Protein AF-M6H8S6-F1 (afdb_monomer_lite)

Radius of gyration: 15.25 Å; chains: 1; bounding box: 24×28×51 Å

Organism: NCBI:txid1001601

Foldseek 3Di:
DAWPQLVLLQCCCCPVVVQVDLVSLCVVLVHDSVQSVCRSVRNDHDPSNVVSCVVVVRDTDDDDPDVPPPPPDDDDDDD

Secondary structure (DSSP, 8-state):
-EES-HHHHHHIIIIIS--S-HHHHHHHTT--HHHHHHHHTTS---HHHHHHHHHTT----EEP--S-TT-SS------

Structure (mmCIF, N/CA/C/O backbone):
data_AF-M6H8S6-F1
#
_entry.id   AF-M6H8S6-F1
#
loop_
_atom_site.group_PDB
_atom_site.id
_atom_site.type_symbol
_atom_site.label_atom_id
_atom_site.label_alt_id
_atom_site.label_comp_id
_atom_site.label_asym_id
_atom_site.label_entity_id
_atom_site.label_seq_id
_atom_site.pdbx_PDB_ins_code
_atom_site.Cartn_x
_atom_site.Cartn_y
_atom_site.Cartn_z
_atom_site.occupancy
_atom_site.B_iso_or_equiv
_atom_site.auth_seq_id
_atom_site.auth_comp_id
_atom_site.auth_asym_id
_atom_site.auth_atom_id
_atom_site.pdbx_PDB_model_num
ATOM 1 N N . MET A 1 1 ? 12.814 -2.467 -10.042 1.00 69.00 1 MET A N 1
ATOM 2 C CA . MET A 1 1 ? 11.894 -3.485 -9.487 1.00 69.00 1 MET A CA 1
ATOM 3 C C . MET A 1 1 ? 10.533 -2.832 -9.343 1.00 69.00 1 MET A C 1
ATOM 5 O O . MET A 1 1 ? 10.498 -1.678 -8.939 1.00 69.00 1 MET A O 1
ATOM 9 N N . ILE A 1 2 ? 9.457 -3.513 -9.726 1.00 76.56 2 ILE A N 1
ATOM 10 C CA . ILE A 1 2 ? 8.072 -3.021 -9.594 1.00 76.56 2 ILE A CA 1
ATOM 11 C C . ILE A 1 2 ? 7.303 -3.944 -8.651 1.00 76.56 2 ILE A C 1
ATOM 13 O O . ILE A 1 2 ? 7.684 -5.109 -8.518 1.00 76.56 2 ILE A O 1
ATOM 17 N N . ILE A 1 3 ? 6.255 -3.450 -7.993 1.00 81.31 3 ILE A N 1
ATOM 18 C CA . ILE A 1 3 ? 5.373 -4.315 -7.202 1.00 81.31 3 ILE A CA 1
ATOM 19 C C . ILE A 1 3 ? 4.455 -5.058 -8.172 1.00 81.31 3 ILE A C 1
ATOM 21 O O . ILE A 1 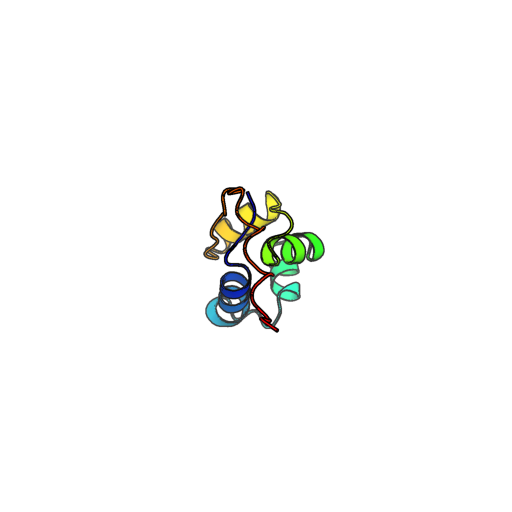3 ? 3.786 -4.432 -8.986 1.00 81.31 3 ILE A O 1
ATOM 25 N N . ILE A 1 4 ? 4.469 -6.389 -8.128 1.00 82.75 4 ILE A N 1
ATOM 26 C CA . ILE A 1 4 ? 3.713 -7.227 -9.078 1.00 82.75 4 ILE A CA 1
ATOM 27 C C . ILE A 1 4 ? 2.412 -7.780 -8.498 1.00 82.75 4 ILE A C 1
ATOM 29 O O . ILE A 1 4 ? 1.542 -8.191 -9.254 1.00 82.75 4 ILE A O 1
ATOM 33 N N . ASN A 1 5 ? 2.266 -7.778 -7.174 1.00 84.25 5 ASN A N 1
ATOM 34 C CA . ASN A 1 5 ? 1.069 -8.237 -6.470 1.00 84.25 5 ASN A CA 1
ATOM 35 C C . ASN A 1 5 ? 0.252 -7.049 -5.935 1.00 84.25 5 ASN A C 1
ATOM 37 O O . ASN A 1 5 ? -0.202 -7.033 -4.793 1.00 84.25 5 ASN A O 1
ATOM 41 N N . GLY A 1 6 ? 0.114 -6.021 -6.769 1.00 83.94 6 GLY A N 1
ATOM 42 C CA . GLY A 1 6 ? -0.579 -4.782 -6.443 1.00 83.94 6 GLY A CA 1
ATOM 43 C C . GLY A 1 6 ? -1.969 -4.962 -5.856 1.00 83.94 6 GLY A C 1
ATOM 44 O O . GLY A 1 6 ? -2.295 -4.347 -4.847 1.00 83.94 6 GLY A O 1
ATOM 45 N N . ASP A 1 7 ? -2.778 -5.821 -6.470 1.00 86.19 7 ASP A N 1
ATOM 46 C CA . ASP A 1 7 ? -4.150 -6.056 -6.024 1.00 86.19 7 ASP A CA 1
ATOM 47 C C . ASP A 1 7 ? -4.206 -6.831 -4.699 1.00 86.19 7 ASP A C 1
ATOM 49 O O . ASP A 1 7 ? -4.954 -6.437 -3.812 1.00 86.19 7 ASP A O 1
ATOM 53 N N . GLU A 1 8 ? -3.317 -7.808 -4.475 1.00 87.12 8 GLU A N 1
ATOM 54 C CA . GLU A 1 8 ? -3.188 -8.472 -3.163 1.00 87.12 8 GLU A CA 1
ATOM 55 C C . GLU A 1 8 ? -2.827 -7.472 -2.053 1.00 87.12 8 GLU A C 1
ATOM 57 O O . GLU A 1 8 ? -3.342 -7.555 -0.939 1.00 87.12 8 GLU A O 1
ATOM 62 N N . CYS A 1 9 ? -1.963 -6.495 -2.353 1.00 86.00 9 CYS A N 1
ATOM 63 C CA . CYS A 1 9 ? -1.626 -5.435 -1.403 1.00 86.00 9 CYS A CA 1
ATOM 64 C C . CYS A 1 9 ? -2.852 -4.561 -1.086 1.00 86.00 9 CYS A C 1
ATOM 66 O O . CYS A 1 9 ? -3.056 -4.199 0.073 1.00 86.00 9 CYS A O 1
ATOM 68 N N . LYS A 1 10 ? -3.676 -4.228 -2.092 1.00 86.69 10 LYS A N 1
ATOM 69 C CA . LYS A 1 10 ? -4.919 -3.461 -1.889 1.00 86.69 10 LYS A CA 1
ATOM 70 C C . LYS A 1 10 ? -5.894 -4.228 -1.003 1.00 86.69 10 LYS A C 1
ATOM 72 O O . LYS A 1 10 ? -6.409 -3.653 -0.047 1.00 86.69 10 LYS A O 1
ATOM 77 N N . ASP A 1 11 ? -6.090 -5.512 -1.277 1.00 87.69 11 ASP A N 1
ATOM 78 C CA . ASP A 1 11 ? -6.981 -6.369 -0.498 1.00 87.69 11 ASP A CA 1
ATOM 79 C C . ASP A 1 11 ? -6.489 -6.522 0.939 1.00 87.69 11 ASP A C 1
ATOM 81 O O . ASP A 1 11 ? -7.272 -6.381 1.874 1.00 87.69 11 ASP A O 1
ATOM 85 N N . PHE A 1 12 ? -5.186 -6.708 1.151 1.00 87.00 12 PHE A N 1
ATOM 86 C CA . PHE A 1 12 ? -4.618 -6.781 2.495 1.00 87.00 12 PHE A CA 1
ATOM 87 C C . PHE A 1 12 ? -4.835 -5.482 3.287 1.00 87.00 12 PHE A C 1
ATOM 89 O O . PHE A 1 12 ? -5.201 -5.518 4.462 1.00 87.00 12 PHE A O 1
ATOM 96 N N . ILE A 1 13 ? -4.655 -4.321 2.652 1.00 86.69 13 ILE A N 1
ATOM 97 C CA . ILE A 1 13 ? -4.901 -3.022 3.294 1.00 86.69 13 ILE A CA 1
ATOM 98 C C . ILE A 1 13 ? -6.394 -2.857 3.628 1.00 86.69 13 ILE A C 1
ATOM 100 O O . ILE A 1 13 ? -6.748 -2.454 4.739 1.00 86.69 13 ILE A O 1
ATOM 104 N N . CYS A 1 14 ? -7.281 -3.200 2.696 1.00 85.75 14 CYS A N 1
ATOM 105 C CA . CYS A 1 14 ? -8.720 -3.045 2.887 1.00 85.75 14 CYS A CA 1
ATOM 106 C C . CYS A 1 14 ? -9.298 -4.025 3.918 1.00 85.75 14 CYS A C 1
ATOM 108 O O . CYS A 1 14 ? -10.119 -3.633 4.749 1.00 85.75 14 CYS A O 1
ATOM 110 N N . ILE A 1 15 ? -8.862 -5.284 3.876 1.00 86.00 15 ILE A N 1
ATOM 111 C CA . ILE A 1 15 ? -9.406 -6.385 4.675 1.00 86.00 15 ILE A CA 1
ATOM 112 C C . ILE A 1 15 ? -8.646 -6.505 5.998 1.00 86.00 15 ILE A C 1
ATOM 114 O O . ILE A 1 15 ? -9.239 -6.345 7.065 1.00 86.00 15 ILE A O 1
ATOM 118 N N . THR A 1 16 ? -7.333 -6.751 5.946 1.00 83.56 16 THR A N 1
ATOM 119 C CA . THR A 1 16 ? -6.517 -7.058 7.132 1.00 83.56 16 THR A CA 1
ATOM 120 C C . THR A 1 16 ? -6.281 -5.824 7.992 1.00 83.56 16 THR A C 1
ATOM 122 O O . THR A 1 16 ? -6.502 -5.866 9.200 1.00 83.56 16 THR A O 1
ATOM 125 N N . LEU A 1 17 ? -5.893 -4.701 7.379 1.00 84.12 17 LEU A N 1
ATOM 126 C CA . LEU A 1 17 ? -5.701 -3.443 8.113 1.00 84.12 17 LEU A CA 1
ATOM 127 C C . LEU A 1 17 ? -7.029 -2.714 8.391 1.00 84.12 17 LEU A C 1
ATOM 129 O O . LEU A 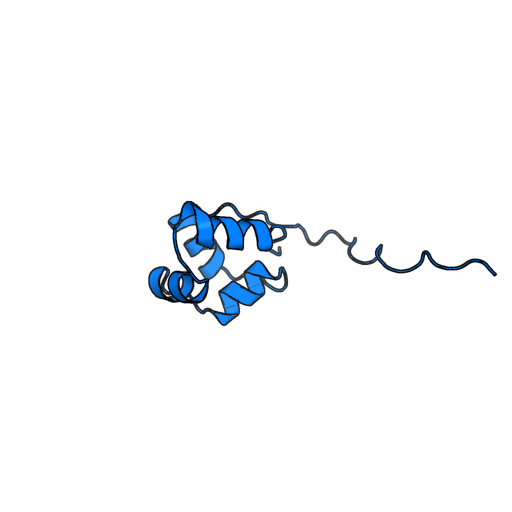1 17 ? -7.028 -1.657 9.020 1.00 84.12 17 LEU A O 1
ATOM 133 N N . LYS A 1 18 ? -8.169 -3.259 7.930 1.00 85.69 18 LYS A N 1
ATOM 134 C CA . LYS A 1 18 ? -9.515 -2.661 8.040 1.00 85.69 18 LYS A CA 1
ATOM 135 C C . LYS A 1 18 ? -9.565 -1.201 7.565 1.00 85.69 18 LYS A C 1
ATOM 137 O O . LYS A 1 18 ? -10.386 -0.398 8.027 1.00 85.69 18 LYS A O 1
ATOM 142 N N . MET A 1 19 ? -8.684 -0.827 6.637 1.00 85.12 19 MET A N 1
ATOM 143 C CA . MET A 1 19 ? -8.637 0.521 6.093 1.00 85.12 19 MET A CA 1
ATOM 144 C C . MET A 1 19 ? -9.555 0.597 4.885 1.00 85.12 19 MET A C 1
ATOM 146 O O . MET A 1 19 ? -9.200 0.162 3.800 1.00 85.12 19 MET A O 1
ATOM 150 N N . LYS A 1 20 ? -10.741 1.194 5.060 1.00 81.12 20 LYS A N 1
ATOM 151 C CA . LYS A 1 20 ? -11.775 1.291 4.010 1.00 81.12 20 LYS A CA 1
ATOM 152 C C . LYS A 1 20 ? -11.273 1.813 2.657 1.00 81.12 20 LYS A C 1
ATOM 154 O O . LYS A 1 20 ? -11.919 1.568 1.646 1.00 81.12 20 LYS A O 1
ATOM 159 N N . THR A 1 21 ? -10.185 2.582 2.638 1.00 84.88 21 THR A N 1
ATOM 160 C CA . THR A 1 21 ? -9.595 3.113 1.409 1.00 84.88 21 THR A CA 1
ATOM 161 C C . THR A 1 21 ? -8.072 3.155 1.493 1.00 84.88 21 THR A C 1
ATOM 163 O O . THR A 1 21 ? -7.495 3.389 2.556 1.00 84.88 21 THR A O 1
ATOM 166 N N . LEU A 1 22 ? -7.421 3.047 0.333 1.00 86.12 22 LEU A N 1
ATOM 167 C CA . LEU A 1 22 ? -5.984 3.300 0.178 1.00 86.12 22 LEU A CA 1
ATOM 168 C C . LEU A 1 22 ? -5.595 4.732 0.574 1.00 86.12 22 LEU A C 1
ATOM 170 O O . LEU A 1 22 ? -4.488 4.962 1.045 1.00 86.12 22 LEU A O 1
ATOM 174 N N . ALA A 1 23 ? -6.507 5.696 0.412 1.00 88.25 23 ALA A N 1
ATOM 175 C CA . ALA A 1 23 ? -6.289 7.076 0.838 1.00 88.25 23 ALA A CA 1
ATOM 176 C C . ALA A 1 23 ? -6.156 7.190 2.364 1.00 88.25 23 ALA A C 1
ATOM 178 O O . ALA A 1 23 ? -5.334 7.965 2.851 1.00 88.25 23 ALA A O 1
ATOM 179 N N . LYS A 1 24 ? -6.926 6.394 3.121 1.00 90.25 24 LYS A N 1
ATOM 180 C CA . LYS A 1 24 ? -6.780 6.316 4.578 1.00 90.25 24 LYS A CA 1
ATOM 181 C C . LYS A 1 24 ? -5.406 5.761 4.953 1.00 90.25 24 LYS A C 1
ATOM 183 O O . LYS A 1 24 ? -4.717 6.381 5.753 1.00 90.25 24 LYS A O 1
ATOM 188 N N 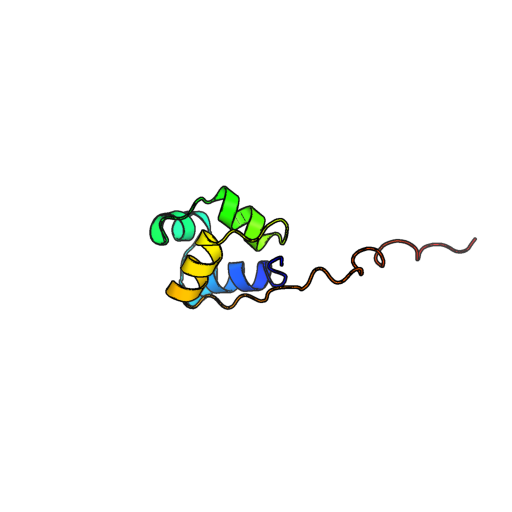. PHE A 1 25 ? -4.985 4.677 4.302 1.00 90.00 25 PHE A N 1
ATOM 189 C CA . PHE A 1 25 ? -3.648 4.115 4.498 1.00 90.00 25 PHE A CA 1
ATOM 190 C C . PHE A 1 25 ? -2.541 5.116 4.175 1.00 90.00 25 PHE A C 1
ATOM 192 O O . PHE A 1 25 ? -1.621 5.270 4.964 1.00 90.00 25 PHE A O 1
ATOM 199 N N . ALA A 1 26 ? -2.647 5.844 3.062 1.00 91.06 26 ALA A N 1
ATOM 200 C CA . ALA A 1 26 ? -1.655 6.846 2.689 1.00 91.06 26 ALA A CA 1
ATOM 201 C C . ALA A 1 26 ? -1.499 7.940 3.759 1.00 91.06 26 ALA A C 1
ATOM 203 O O . ALA A 1 26 ? -0.379 8.311 4.095 1.00 91.06 26 ALA A O 1
ATOM 204 N N . ARG A 1 27 ? -2.611 8.409 4.345 1.00 91.56 27 ARG A N 1
ATOM 205 C CA . ARG A 1 27 ? -2.576 9.376 5.454 1.00 91.56 27 ARG A CA 1
ATOM 206 C C . ARG A 1 27 ? -1.949 8.794 6.718 1.00 91.56 27 ARG A C 1
ATOM 208 O O . ARG A 1 27 ? -1.155 9.469 7.354 1.00 91.56 27 ARG A O 1
ATOM 215 N N . GLU A 1 28 ? -2.310 7.567 7.078 1.00 90.69 28 GLU A N 1
ATOM 216 C CA . GLU A 1 28 ? -1.874 6.934 8.330 1.00 90.69 28 GLU A CA 1
ATOM 217 C C . GLU A 1 28 ? -0.417 6.456 8.274 1.00 90.69 28 GLU A C 1
ATOM 219 O O . GLU A 1 28 ? 0.297 6.475 9.271 1.00 90.69 28 GLU A O 1
ATOM 224 N N . ALA A 1 29 ? 0.045 6.070 7.086 1.00 88.50 29 ALA A N 1
ATOM 225 C CA . ALA A 1 29 ? 1.433 5.729 6.819 1.00 88.50 29 ALA A CA 1
ATOM 226 C C . ALA A 1 29 ? 2.300 6.947 6.454 1.00 88.50 29 ALA A C 1
ATOM 228 O O . ALA A 1 29 ? 3.483 6.757 6.188 1.00 88.50 29 ALA A O 1
ATOM 229 N N . GLU A 1 30 ? 1.727 8.157 6.432 1.00 92.62 30 GLU A N 1
ATOM 230 C CA . GLU A 1 30 ? 2.403 9.413 6.072 1.00 92.62 30 GLU A CA 1
ATOM 231 C C . GLU A 1 30 ? 3.117 9.347 4.707 1.00 92.62 30 GLU A C 1
ATOM 233 O O . GLU A 1 30 ? 4.211 9.873 4.521 1.00 92.62 30 GLU A O 1
ATOM 238 N N . VAL A 1 31 ? 2.488 8.692 3.725 1.00 92.75 31 VAL A N 1
ATOM 239 C CA . VAL A 1 31 ? 3.027 8.537 2.366 1.00 92.75 31 VAL A CA 1
ATOM 240 C C . VAL A 1 31 ? 2.162 9.223 1.317 1.00 92.75 31 VAL A C 1
ATOM 242 O O . VAL A 1 31 ? 0.950 9.394 1.468 1.00 92.75 31 VAL A O 1
ATOM 245 N N . ASN A 1 32 ? 2.774 9.568 0.186 1.00 93.62 32 ASN A N 1
ATOM 246 C CA . ASN A 1 32 ? 2.048 10.151 -0.932 1.00 93.62 32 ASN A CA 1
ATOM 247 C C . ASN A 1 32 ? 1.109 9.117 -1.589 1.00 93.62 32 ASN A C 1
ATOM 249 O O . ASN A 1 32 ? 1.531 8.043 -2.028 1.00 93.62 32 ASN A O 1
ATOM 253 N N . TYR A 1 33 ? -0.174 9.466 -1.703 1.00 91.69 33 TYR A N 1
ATOM 254 C CA . TYR A 1 33 ? -1.190 8.615 -2.323 1.00 91.69 33 TYR A CA 1
ATOM 255 C C . TYR A 1 33 ? -0.912 8.309 -3.804 1.00 91.69 33 TYR A C 1
ATOM 257 O O . TYR A 1 33 ? -1.147 7.188 -4.254 1.00 91.69 33 TYR A O 1
ATOM 265 N N . ASP A 1 34 ? -0.389 9.273 -4.564 1.00 92.00 34 ASP A N 1
ATOM 266 C CA . ASP A 1 34 ? -0.024 9.066 -5.968 1.00 92.00 34 ASP A CA 1
ATOM 267 C C . ASP A 1 34 ? 1.093 8.019 -6.088 1.00 92.00 34 ASP A C 1
ATOM 269 O O . ASP A 1 34 ? 1.013 7.095 -6.900 1.00 92.00 34 ASP A O 1
ATOM 273 N N . TYR A 1 35 ? 2.088 8.088 -5.201 1.00 91.94 35 TYR A N 1
ATOM 274 C CA . TYR A 1 35 ? 3.202 7.138 -5.169 1.00 91.94 35 TYR A CA 1
ATOM 275 C C . TYR A 1 35 ? 2.749 5.745 -4.751 1.00 91.94 35 TYR A C 1
ATOM 277 O O . TYR A 1 35 ? 3.172 4.746 -5.344 1.00 91.94 35 TYR A O 1
ATOM 285 N N . LEU A 1 36 ? 1.851 5.670 -3.767 1.00 90.75 36 LEU A N 1
ATOM 286 C CA . LEU A 1 36 ? 1.206 4.430 -3.357 1.00 90.75 36 LEU A CA 1
ATOM 287 C C . LEU A 1 36 ? 0.444 3.803 -4.530 1.00 90.75 36 LEU A C 1
ATOM 289 O O . LEU A 1 36 ? 0.659 2.634 -4.842 1.00 90.75 36 LEU A O 1
ATOM 293 N N . SER A 1 37 ? -0.391 4.583 -5.218 1.00 89.38 37 SER A N 1
ATOM 294 C CA . SER A 1 37 ? -1.174 4.128 -6.371 1.00 89.38 37 SER A CA 1
ATOM 295 C C . SER A 1 37 ? -0.277 3.623 -7.505 1.00 89.38 37 SER A C 1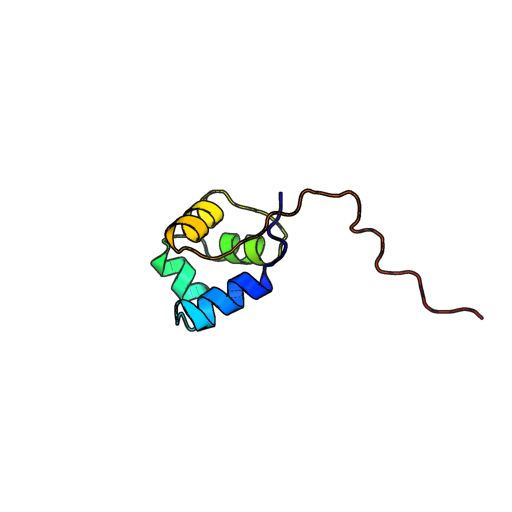
ATOM 297 O O . SER A 1 37 ? -0.465 2.511 -7.998 1.00 89.38 37 SER A O 1
ATOM 299 N N . LYS A 1 38 ? 0.765 4.376 -7.875 1.00 89.81 38 LYS A N 1
ATOM 300 C CA . LYS A 1 38 ? 1.750 3.974 -8.897 1.00 89.81 38 LYS A CA 1
ATOM 301 C C . LYS A 1 38 ? 2.531 2.720 -8.507 1.00 89.81 38 LYS A C 1
ATOM 303 O O . LYS A 1 38 ? 2.813 1.887 -9.373 1.00 89.81 38 LYS A O 1
ATOM 308 N N . SER A 1 39 ? 2.848 2.569 -7.221 1.00 88.06 39 SER A N 1
ATOM 309 C CA . SER A 1 39 ? 3.495 1.366 -6.687 1.00 88.06 39 SER A CA 1
ATOM 310 C C . SER A 1 39 ? 2.588 0.161 -6.798 1.00 88.06 39 SER A C 1
ATOM 312 O O . SER A 1 39 ? 2.985 -0.838 -7.388 1.00 88.06 39 SER A O 1
ATOM 314 N N . LEU A 1 40 ? 1.354 0.276 -6.318 1.00 87.38 40 LEU A N 1
ATOM 315 C CA . LEU A 1 40 ? 0.362 -0.789 -6.384 1.00 87.38 40 LEU A CA 1
ATOM 316 C C . LEU A 1 40 ? 0.004 -1.151 -7.828 1.00 87.38 40 LEU A C 1
ATOM 318 O O . LEU A 1 40 ? -0.162 -2.317 -8.137 1.00 87.38 40 LEU A O 1
ATOM 322 N N . ASN A 1 41 ? -0.041 -0.197 -8.753 1.00 86.38 41 ASN A N 1
ATOM 323 C CA . ASN A 1 41 ? -0.325 -0.490 -10.161 1.00 86.38 41 ASN A CA 1
ATOM 324 C C . ASN A 1 41 ? 0.888 -1.063 -10.923 1.00 86.38 41 ASN A C 1
ATOM 326 O O . ASN A 1 41 ? 0.844 -1.182 -12.147 1.00 86.38 41 ASN A O 1
ATOM 330 N N . GLY A 1 42 ? 1.986 -1.381 -10.228 1.00 81.06 42 GLY A N 1
ATOM 331 C CA . GLY A 1 42 ? 3.187 -1.968 -10.820 1.00 81.06 42 GLY A CA 1
ATOM 332 C C . GLY A 1 42 ? 3.943 -1.037 -11.767 1.00 81.06 42 GLY A C 1
ATOM 333 O O . GLY A 1 42 ? 4.753 -1.501 -12.565 1.00 81.06 42 GLY A O 1
ATOM 334 N N . GLN A 1 43 ? 3.709 0.275 -11.688 1.00 83.38 43 GLN A N 1
ATOM 335 C CA . GLN A 1 43 ? 4.348 1.258 -12.565 1.00 83.38 43 GLN A CA 1
ATOM 336 C C . GLN A 1 43 ? 5.731 1.651 -12.044 1.00 83.38 43 GLN A C 1
ATOM 338 O O . GLN A 1 43 ? 6.726 1.604 -12.771 1.00 83.38 43 GLN A O 1
ATOM 343 N N . HIS A 1 44 ? 5.808 2.028 -10.768 1.00 83.12 44 HIS A N 1
ATOM 344 C CA . HIS A 1 44 ? 7.041 2.496 -10.148 1.00 83.12 44 HIS A CA 1
ATOM 345 C C . HIS A 1 44 ? 7.090 2.099 -8.681 1.00 83.12 44 HIS A C 1
ATOM 347 O O . HIS A 1 44 ? 6.108 2.274 -7.982 1.00 83.12 44 HIS A O 1
ATOM 353 N N . SER A 1 45 ? 8.227 1.603 -8.197 1.00 80.56 45 SER A N 1
ATOM 354 C CA . SER A 1 45 ? 8.392 1.302 -6.774 1.00 80.56 45 SER A CA 1
ATOM 355 C C . SER A 1 45 ? 9.121 2.445 -6.081 1.00 80.56 45 SER A C 1
ATOM 357 O O . SER A 1 45 ? 10.336 2.560 -6.222 1.00 80.56 45 SER A O 1
ATOM 359 N N . TYR A 1 46 ? 8.400 3.215 -5.272 1.00 89.00 46 TYR A N 1
ATOM 360 C CA . TYR A 1 46 ? 8.991 4.243 -4.412 1.00 89.00 46 TYR A CA 1
ATOM 361 C C . TYR A 1 46 ? 9.550 3.622 -3.126 1.00 89.00 46 TYR A C 1
ATOM 363 O O . TYR A 1 46 ? 8.965 2.686 -2.577 1.00 89.00 46 TYR A O 1
ATOM 371 N N . THR A 1 47 ? 10.689 4.119 -2.644 1.00 90.31 47 THR A N 1
ATOM 372 C CA . THR A 1 47 ? 11.345 3.636 -1.414 1.00 90.31 47 THR A CA 1
ATOM 373 C C . THR A 1 47 ? 10.451 3.823 -0.194 1.00 90.31 47 THR A C 1
ATOM 375 O O . THR A 1 47 ? 10.243 2.874 0.554 1.00 90.31 47 THR A O 1
ATOM 378 N N . GLU A 1 48 ? 9.825 4.992 -0.092 1.00 90.62 48 GLU A N 1
ATOM 379 C CA . GLU A 1 48 ? 8.891 5.394 0.969 1.00 90.62 48 GLU A CA 1
ATOM 380 C C . GLU A 1 48 ? 7.744 4.382 1.123 1.00 90.62 48 GLU A C 1
ATOM 382 O O . GLU A 1 48 ? 7.427 3.918 2.215 1.00 90.62 48 GLU A O 1
ATOM 387 N N . ILE A 1 49 ? 7.168 3.953 -0.006 1.00 90.56 49 ILE A N 1
ATOM 388 C CA . ILE A 1 49 ? 6.065 2.987 -0.028 1.00 90.56 49 ILE A CA 1
ATOM 389 C C . ILE A 1 49 ? 6.531 1.606 0.435 1.00 90.56 49 ILE A C 1
ATOM 391 O O . ILE A 1 49 ? 5.798 0.902 1.124 1.00 90.56 49 ILE A O 1
ATOM 395 N N . ARG A 1 50 ? 7.765 1.208 0.109 1.00 89.38 50 ARG A N 1
ATOM 396 C CA . ARG A 1 50 ? 8.326 -0.067 0.583 1.00 89.38 50 ARG A CA 1
ATOM 397 C C . ARG A 1 50 ? 8.564 -0.054 2.082 1.00 89.38 50 ARG A C 1
ATOM 399 O O . ARG A 1 50 ? 8.374 -1.083 2.726 1.00 89.38 50 ARG A O 1
ATOM 406 N N . GLU A 1 51 ? 9.033 1.066 2.616 1.00 91.56 51 GLU A N 1
ATOM 407 C CA . GLU A 1 51 ? 9.249 1.233 4.050 1.00 91.56 51 GLU A CA 1
ATOM 408 C C . GLU A 1 51 ? 7.920 1.238 4.795 1.00 91.56 51 GLU A C 1
ATOM 410 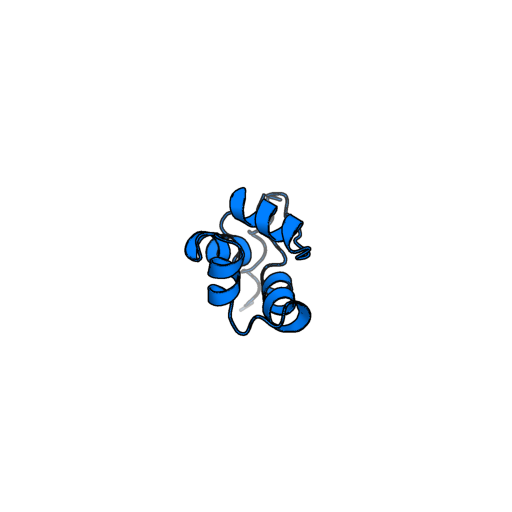O O . GLU A 1 51 ? 7.778 0.494 5.764 1.00 91.56 51 GLU A O 1
ATOM 415 N N . ALA A 1 52 ? 6.912 1.943 4.273 1.00 91.38 52 ALA A N 1
ATOM 416 C CA . ALA A 1 52 ? 5.548 1.866 4.778 1.00 91.38 52 ALA A CA 1
ATOM 417 C C . ALA A 1 52 ? 5.026 0.423 4.754 1.00 91.38 52 ALA A C 1
ATOM 419 O O . ALA A 1 52 ? 4.567 -0.082 5.772 1.00 91.38 52 ALA A O 1
ATOM 420 N N . PHE A 1 53 ? 5.161 -0.298 3.641 1.00 90.50 53 PHE A N 1
ATOM 421 C CA . PHE A 1 53 ? 4.698 -1.685 3.564 1.00 90.50 53 PHE A CA 1
ATOM 422 C C . PHE A 1 53 ? 5.426 -2.605 4.542 1.00 90.50 53 PHE A C 1
ATOM 424 O O . PHE A 1 53 ? 4.786 -3.442 5.166 1.00 90.50 53 PHE A O 1
ATOM 431 N N . LYS A 1 54 ? 6.735 -2.426 4.752 1.00 90.75 54 LYS A N 1
ATOM 432 C CA . LYS A 1 54 ? 7.466 -3.169 5.788 1.00 90.75 54 LYS A CA 1
ATOM 433 C C . LYS A 1 54 ? 6.965 -2.831 7.194 1.00 90.75 54 LYS A C 1
ATOM 435 O O . LYS A 1 54 ? 6.720 -3.743 7.975 1.00 90.75 54 LYS A O 1
ATOM 440 N N . LYS A 1 55 ? 6.787 -1.543 7.506 1.00 91.50 55 LYS A N 1
ATOM 441 C CA . LYS A 1 55 ? 6.330 -1.058 8.819 1.00 91.50 55 LYS A CA 1
ATOM 442 C C . LYS A 1 55 ? 4.925 -1.562 9.156 1.00 91.50 55 LYS A C 1
ATOM 444 O O . LYS A 1 55 ? 4.673 -1.977 10.279 1.00 91.50 55 LYS A O 1
ATOM 449 N N . TRP A 1 56 ? 4.040 -1.566 8.164 1.00 88.56 56 TRP A N 1
ATOM 450 C CA . TRP A 1 56 ? 2.652 -2.016 8.277 1.00 88.56 56 TRP A CA 1
ATOM 451 C C . TRP A 1 56 ? 2.465 -3.511 7.980 1.00 88.56 56 TRP A C 1
ATOM 453 O O . TRP A 1 56 ? 1.335 -3.991 7.936 1.00 88.56 56 TRP A O 1
ATOM 463 N N . ASN A 1 57 ? 3.565 -4.243 7.775 1.00 89.81 57 ASN A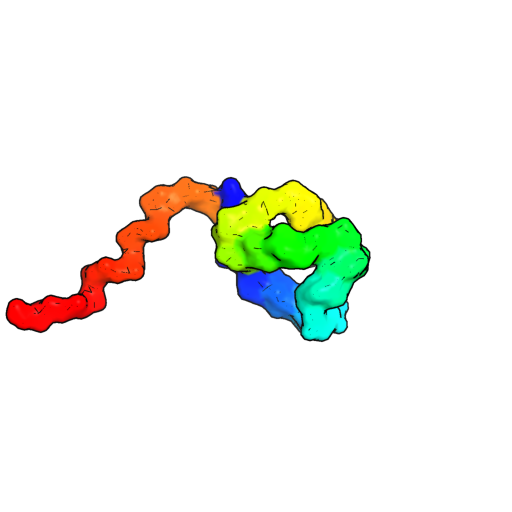 N 1
ATOM 464 C CA . ASN A 1 57 ? 3.587 -5.673 7.470 1.00 89.81 57 ASN A CA 1
ATOM 465 C C . ASN A 1 57 ? 2.688 -6.066 6.277 1.00 89.81 57 ASN A C 1
ATOM 467 O O . ASN A 1 57 ? 2.072 -7.130 6.252 1.00 89.81 57 ASN A O 1
ATOM 471 N N . VAL A 1 58 ? 2.598 -5.176 5.284 1.00 88.44 58 VAL A N 1
ATOM 472 C CA . VAL A 1 58 ? 1.863 -5.401 4.038 1.00 88.44 58 VAL A CA 1
ATOM 473 C C . VAL A 1 58 ? 2.717 -6.297 3.134 1.00 88.44 58 VAL A C 1
ATOM 475 O O . VAL A 1 58 ? 3.840 -5.919 2.781 1.00 88.44 58 VAL A O 1
ATOM 478 N N . PRO A 1 59 ? 2.217 -7.475 2.726 1.00 86.69 59 PRO A N 1
ATOM 479 C CA . PRO A 1 59 ? 2.977 -8.404 1.905 1.00 86.69 59 PRO A CA 1
ATOM 480 C C . PRO A 1 59 ? 3.088 -7.893 0.464 1.00 86.69 59 PRO A C 1
ATOM 482 O O . PRO A 1 59 ? 2.117 -7.895 -0.289 1.00 86.69 59 PRO A O 1
ATOM 485 N N . TYR A 1 60 ? 4.296 -7.516 0.042 1.00 87.38 60 TYR A N 1
ATOM 486 C CA . TYR A 1 60 ? 4.567 -7.101 -1.335 1.00 87.38 60 TYR A CA 1
ATOM 487 C C . TYR A 1 60 ? 5.647 -7.954 -1.994 1.00 87.38 60 TYR A C 1
ATOM 489 O O . TYR A 1 60 ? 6.626 -8.372 -1.375 1.00 87.38 60 TYR A O 1
ATOM 497 N N . ARG A 1 61 ? 5.487 -8.181 -3.297 1.00 86.31 61 ARG A N 1
ATOM 498 C CA . ARG A 1 61 ? 6.433 -8.905 -4.144 1.00 86.31 61 ARG A CA 1
ATOM 499 C C . ARG A 1 61 ? 7.020 -7.961 -5.165 1.00 86.31 61 ARG A C 1
ATOM 501 O O . ARG A 1 61 ? 6.303 -7.265 -5.882 1.00 86.31 61 ARG A O 1
ATOM 508 N N . MET A 1 62 ? 8.341 -7.978 -5.264 1.00 83.06 62 MET A N 1
ATOM 509 C CA . MET A 1 62 ? 9.044 -7.225 -6.284 1.00 83.06 62 MET A CA 1
ATOM 510 C C . MET A 1 62 ? 9.327 -8.095 -7.500 1.00 83.06 62 MET A C 1
ATOM 512 O O . MET A 1 62 ? 10.112 -9.039 -7.435 1.00 83.06 62 MET A O 1
ATOM 516 N N . GLY A 1 63 ? 8.753 -7.725 -8.638 1.00 76.88 63 GLY A N 1
ATOM 517 C CA . GLY A 1 63 ? 9.176 -8.260 -9.920 1.00 76.88 63 GLY A CA 1
ATOM 518 C C . GLY A 1 63 ? 10.554 -7.712 -10.277 1.00 76.88 63 GLY A C 1
ATOM 519 O O . GLY A 1 63 ? 10.754 -6.488 -10.340 1.00 76.88 63 GLY A O 1
ATOM 520 N N . ARG A 1 64 ? 11.513 -8.601 -10.568 1.00 65.94 64 ARG A N 1
ATOM 521 C CA . ARG A 1 64 ? 12.627 -8.220 -11.450 1.00 65.94 64 ARG A CA 1
ATOM 522 C C . ARG A 1 64 ? 11.995 -7.741 -12.761 1.00 65.94 64 ARG A C 1
ATOM 524 O O . ARG A 1 64 ? 10.980 -8.301 -13.172 1.00 65.94 64 ARG A O 1
ATOM 531 N N . ARG A 1 65 ? 12.554 -6.706 -13.404 1.00 57.72 65 ARG A N 1
ATOM 532 C CA . ARG A 1 65 ? 12.208 -6.380 -14.799 1.00 57.72 65 ARG A CA 1
ATOM 533 C C . ARG A 1 65 ? 12.686 -7.562 -15.650 1.00 57.72 65 ARG A C 1
ATOM 535 O O . ARG A 1 65 ? 13.756 -7.504 -16.234 1.00 57.72 65 ARG A O 1
ATOM 542 N N . SER A 1 66 ? 11.962 -8.676 -15.611 1.00 47.09 66 SER A N 1
ATOM 543 C CA . SER A 1 66 ? 12.128 -9.740 -16.579 1.00 47.09 66 SER A CA 1
ATOM 544 C C . SER A 1 66 ? 11.597 -9.170 -17.877 1.00 47.09 66 SER A C 1
ATOM 546 O O . SER A 1 66 ? 10.507 -8.592 -17.914 1.00 47.09 66 SER A O 1
ATOM 548 N N . THR A 1 67 ? 12.407 -9.279 -18.912 1.00 48.44 67 THR A N 1
ATOM 549 C CA . THR A 1 67 ? 12.187 -8.900 -20.304 1.00 48.44 67 THR A CA 1
ATOM 550 C C . THR A 1 67 ? 11.021 -9.695 -20.923 1.00 48.44 67 THR A C 1
ATOM 552 O O . THR A 1 67 ? 11.178 -10.343 -21.948 1.00 48.44 67 THR A O 1
ATOM 555 N N . GLN A 1 68 ? 9.852 -9.736 -20.276 1.00 47.66 68 GLN A N 1
ATOM 556 C CA . GLN A 1 68 ? 8.751 -10.648 -20.609 1.00 47.66 68 GLN A CA 1
ATOM 557 C C . GLN A 1 68 ? 7.353 -10.022 -20.510 1.00 47.66 68 GLN A C 1
ATOM 559 O O . GLN A 1 68 ? 6.353 -10.733 -20.482 1.00 47.66 68 GLN A O 1
ATOM 564 N N . LEU A 1 69 ? 7.236 -8.693 -20.570 1.00 49.81 69 LEU A N 1
ATOM 565 C CA . LEU A 1 69 ? 5.947 -8.030 -20.827 1.00 49.81 69 LEU A CA 1
ATOM 566 C C . LEU A 1 69 ? 5.699 -7.778 -22.327 1.00 49.81 69 LEU A C 1
ATOM 568 O O . LEU A 1 69 ? 5.110 -6.771 -22.698 1.00 49.81 69 LEU A O 1
ATOM 572 N N . HIS A 1 70 ? 6.115 -8.707 -23.198 1.00 50.22 70 HIS A N 1
ATOM 573 C CA . HIS A 1 70 ? 5.749 -8.700 -24.625 1.00 50.22 70 HIS A CA 1
ATOM 574 C C . HIS A 1 70 ? 4.955 -9.933 -25.094 1.00 50.22 70 HIS A C 1
ATOM 576 O O . HIS A 1 70 ? 4.673 -10.051 -26.280 1.00 50.22 70 HIS A O 1
ATOM 582 N N . ASN A 1 71 ? 4.508 -10.818 -24.193 1.00 51.53 71 ASN A N 1
ATOM 583 C CA . ASN A 1 71 ? 3.724 -12.008 -24.568 1.00 51.53 71 ASN A CA 1
ATOM 584 C C . ASN A 1 71 ? 2.242 -11.930 -24.176 1.00 51.53 71 ASN A C 1
ATOM 586 O O . ASN A 1 71 ? 1.660 -12.894 -23.683 1.00 51.53 71 ASN A O 1
ATOM 590 N N . LYS A 1 72 ? 1.584 -10.791 -24.423 1.00 52.75 72 LYS A N 1
ATOM 591 C CA . LYS A 1 72 ? 0.117 -10.736 -24.318 1.00 52.75 72 LYS A CA 1
ATOM 592 C C . LYS A 1 72 ? -0.523 -9.799 -25.340 1.00 52.75 72 LYS A C 1
ATOM 594 O O . LYS A 1 72 ? -1.134 -8.810 -24.962 1.00 52.75 72 LYS A O 1
ATOM 599 N N . ARG A 1 73 ? -0.385 -10.133 -26.633 1.00 54.31 73 ARG A N 1
ATOM 600 C CA . ARG A 1 73 ? -1.385 -9.900 -27.707 1.00 54.31 73 ARG A CA 1
ATOM 601 C C . ARG A 1 73 ? -0.830 -10.325 -29.076 1.00 54.31 73 ARG A C 1
ATOM 603 O O . ARG A 1 73 ? -0.309 -9.501 -29.810 1.00 54.31 73 ARG A O 1
ATOM 610 N N . LYS A 1 74 ? -0.977 -11.603 -29.434 1.00 52.06 74 LYS A N 1
ATOM 611 C CA . LYS A 1 74 ? -1.176 -12.057 -30.828 1.00 52.06 74 LYS A CA 1
ATOM 612 C C . LYS A 1 74 ? -1.581 -13.532 -30.818 1.00 52.06 74 LYS A C 1
ATOM 614 O O . LYS A 1 74 ? -0.807 -14.412 -31.140 1.00 52.06 74 LYS A O 1
ATOM 619 N N . ASN A 1 75 ? -2.807 -13.790 -30.374 1.00 53.59 75 ASN A N 1
ATOM 620 C CA . ASN A 1 75 ? -3.544 -14.997 -30.739 1.00 53.59 75 ASN A CA 1
ATOM 621 C C . ASN A 1 75 ? -5.016 -14.603 -30.856 1.00 53.59 75 ASN A C 1
ATOM 623 O O . ASN A 1 75 ? -5.661 -14.347 -29.839 1.00 53.59 75 ASN A O 1
ATOM 627 N N . ARG A 1 76 ? -5.455 -14.452 -32.113 1.00 55.72 76 ARG A N 1
ATOM 628 C CA . ARG A 1 76 ? -6.807 -14.243 -32.684 1.00 55.72 76 ARG A CA 1
ATOM 629 C C . ARG A 1 76 ? -6.572 -13.420 -33.965 1.00 55.72 76 ARG A C 1
ATOM 631 O O . ARG A 1 76 ? -6.184 -12.268 -33.848 1.00 55.72 76 ARG A O 1
ATOM 638 N N . ARG A 1 77 ? -6.718 -13.914 -35.192 1.00 48.19 77 ARG A N 1
ATOM 639 C CA . ARG A 1 77 ? -7.447 -15.067 -35.732 1.00 48.19 77 ARG A CA 1
ATOM 640 C C . ARG A 1 77 ? -6.714 -15.590 -36.974 1.00 48.19 77 ARG A C 1
ATOM 642 O O . ARG A 1 77 ? -6.119 -14.800 -37.698 1.00 48.19 77 ARG A O 1
ATOM 649 N N . ALA A 1 78 ? -6.806 -16.898 -37.188 1.00 50.91 78 ALA A N 1
ATOM 650 C CA . ALA A 1 78 ? -6.687 -17.504 -38.504 1.00 50.91 78 ALA A CA 1
ATOM 651 C C . ALA A 1 78 ? -7.887 -17.068 -39.361 1.00 50.91 78 ALA A C 1
ATOM 653 O O . ALA A 1 78 ? -9.015 -17.048 -38.857 1.00 50.91 78 ALA A O 1
ATOM 654 N N . ALA A 1 79 ? -7.617 -16.710 -40.610 1.00 52.50 79 ALA A N 1
ATOM 655 C CA . ALA A 1 79 ? -8.532 -16.756 -41.741 1.00 52.50 79 ALA A CA 1
ATOM 656 C C . ALA A 1 79 ? -7.672 -17.020 -42.978 1.00 52.50 79 ALA A C 1
ATOM 658 O O . ALA A 1 79 ? -6.615 -16.353 -43.076 1.00 52.50 79 ALA A O 1
#

Sequence (79 aa):
MIIINGDECKDFICITLKMKTLAKFAREAEVNYDYLSKSLNGQHSYTEIREAFKKWNVPYRMGRRSTQLHNKRKNRRAA

pLDDT: mean 80.04, std 14.62, range [47.09, 93.62]